Protein AF-A0AAU0P0F6-F1 (afdb_monomer)

Secondary structure (DSSP, 8-state):
----HHHHHHHHHHHHHHHHHHHHHTTTS-SEEE---SSS--EEEHHHHHHHHHHHHHHHHHHHS--

Sequence (67 aa):
MKLNKKSMLVDILILVLPVIIMFLLMPILPDKISIHKGLYDRYIDKKYSFLLGVLPFIVYKLKYNKK

Radius of gyration: 15.74 Å; Cα contacts (8 Å, |Δi|>4): 36; chains: 1; bounding box: 43×19×36 Å

Foldseek 3Di:
DPCPVVVVVVLVCVQVVLVVVLVVCVVVDDQWDFPDDDPDTDTDGSVCVSVVVCVVVVVCCVVVVPD

Structure (mmCIF, N/CA/C/O backbone):
data_AF-A0AAU0P0F6-F1
#
_entry.id   AF-A0AAU0P0F6-F1
#
loop_
_atom_site.group_PDB
_atom_site.id
_atom_site.type_symbol
_atom_site.label_atom_id
_atom_site.label_alt_id
_atom_site.label_comp_id
_atom_site.label_asym_id
_atom_site.label_entity_id
_atom_site.label_seq_id
_atom_site.pdbx_PDB_ins_code
_atom_site.Cartn_x
_atom_site.Cartn_y
_atom_site.Cartn_z
_atom_site.occupancy
_atom_site.B_iso_or_equiv
_atom_site.auth_seq_id
_atom_site.auth_comp_id
_atom_site.auth_asym_id
_atom_site.auth_atom_id
_atom_site.pdbx_PDB_model_num
ATOM 1 N N . MET A 1 1 ? -18.890 -3.747 20.450 1.00 47.03 1 MET A N 1
ATOM 2 C CA . MET A 1 1 ? -17.985 -2.790 19.773 1.00 47.03 1 MET A CA 1
ATOM 3 C C . MET A 1 1 ? -18.757 -1.490 19.557 1.00 47.03 1 MET A C 1
ATOM 5 O O . MET A 1 1 ? -19.769 -1.518 18.871 1.00 47.03 1 MET A O 1
ATOM 9 N N . LYS A 1 2 ? -18.398 -0.387 20.234 1.00 42.50 2 LYS A N 1
ATOM 10 C CA . LYS A 1 2 ? -19.112 0.898 20.090 1.00 42.50 2 LYS A CA 1
ATOM 11 C C . LYS A 1 2 ? -18.770 1.447 18.700 1.00 42.50 2 LYS A C 1
ATOM 13 O O . LYS A 1 2 ? -17.673 1.957 18.497 1.00 42.50 2 LYS A O 1
ATOM 18 N N . LEU A 1 3 ? -19.661 1.242 17.731 1.00 49.69 3 LEU 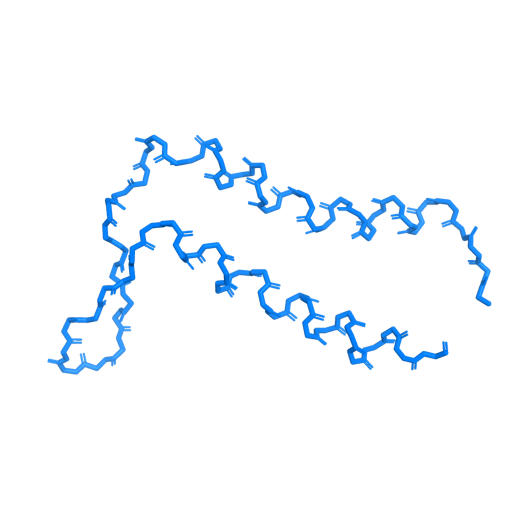A N 1
ATOM 19 C CA . LEU A 1 3 ? -19.502 1.684 16.345 1.00 49.69 3 LEU A CA 1
ATOM 20 C C . LEU A 1 3 ? -19.566 3.213 16.286 1.00 49.69 3 LEU A C 1
ATOM 22 O O . LEU A 1 3 ? -20.592 3.812 15.971 1.00 49.69 3 LEU A O 1
ATOM 26 N N . ASN A 1 4 ? -18.454 3.867 16.609 1.00 64.75 4 ASN A N 1
ATOM 27 C CA . ASN A 1 4 ? -18.287 5.272 16.288 1.00 64.75 4 ASN A CA 1
ATOM 28 C C . ASN A 1 4 ? -18.159 5.370 14.768 1.00 64.75 4 ASN A C 1
ATOM 30 O O . ASN A 1 4 ? -17.145 4.959 14.206 1.00 64.75 4 ASN A O 1
ATOM 34 N N . LYS A 1 5 ? -19.176 5.935 14.103 1.00 66.31 5 LYS A N 1
ATOM 35 C CA . LYS A 1 5 ? -19.205 6.154 12.642 1.00 66.31 5 LYS A CA 1
ATOM 36 C C . LYS A 1 5 ? -17.909 6.787 12.110 1.00 66.31 5 LYS A C 1
ATOM 38 O O . LYS A 1 5 ? -17.470 6.457 11.015 1.00 66.31 5 LYS A O 1
ATOM 43 N N . LYS A 1 6 ? -17.258 7.637 12.916 1.00 68.56 6 LYS A N 1
ATOM 44 C CA . LYS A 1 6 ? -15.944 8.229 12.612 1.00 68.56 6 LYS A CA 1
ATOM 45 C C . LYS A 1 6 ? -14.815 7.193 12.497 1.00 68.56 6 LYS A C 1
ATOM 47 O O . LYS A 1 6 ? -14.020 7.296 11.576 1.00 68.56 6 LYS A O 1
ATOM 52 N N . SER A 1 7 ? -14.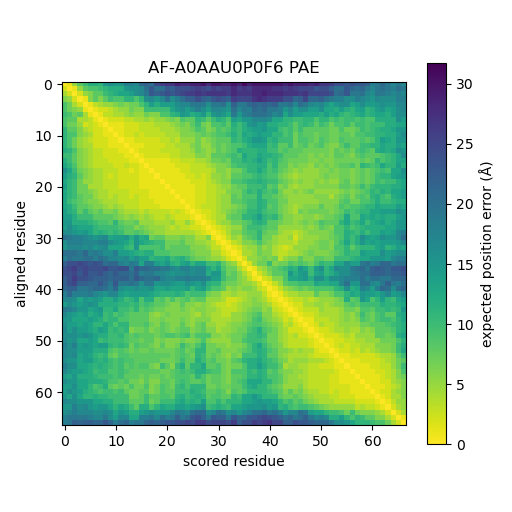759 6.193 13.380 1.00 68.81 7 SER A N 1
ATOM 53 C CA . SER A 1 7 ? -13.726 5.142 13.336 1.00 68.81 7 SER A CA 1
ATOM 54 C C . SER A 1 7 ? -13.874 4.277 12.088 1.00 68.81 7 SER A C 1
ATOM 56 O O . SER A 1 7 ? -12.902 4.016 11.396 1.00 68.81 7 SER A O 1
ATOM 58 N N . MET A 1 8 ? -15.113 3.916 11.748 1.00 73.62 8 MET A N 1
ATOM 59 C CA . MET A 1 8 ? -15.399 3.084 10.580 1.00 73.62 8 MET A CA 1
ATOM 60 C C . MET A 1 8 ? -15.048 3.790 9.260 1.00 73.62 8 MET A C 1
ATOM 62 O O . MET A 1 8 ? -14.537 3.157 8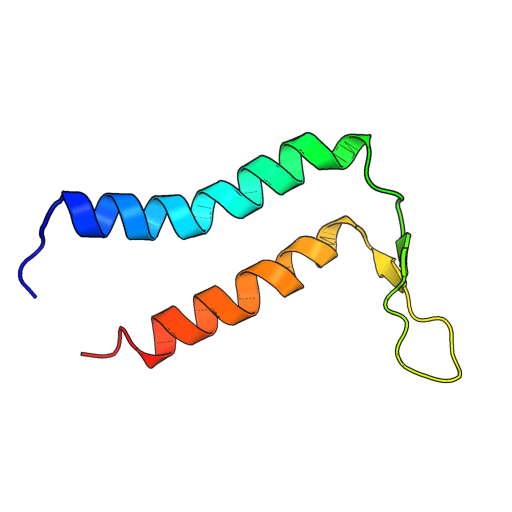.341 1.00 73.62 8 MET A O 1
ATOM 66 N N . LEU A 1 9 ? -15.272 5.106 9.175 1.00 77.75 9 LEU A N 1
ATOM 67 C CA . LEU A 1 9 ? -14.841 5.914 8.030 1.00 77.75 9 LEU A CA 1
ATOM 68 C C . LEU A 1 9 ? -13.318 5.943 7.885 1.00 77.75 9 LEU A C 1
ATOM 70 O O . LEU A 1 9 ? -12.823 5.788 6.774 1.00 77.75 9 LEU A O 1
ATOM 74 N N . VAL A 1 10 ? -12.585 6.102 8.990 1.00 77.38 10 VAL A N 1
ATOM 75 C CA . VAL A 1 10 ? -11.114 6.085 8.988 1.00 77.38 10 VAL A CA 1
ATOM 76 C C . VAL A 1 10 ? -10.587 4.714 8.557 1.00 77.38 10 VAL A C 1
ATOM 78 O O . VAL A 1 10 ? -9.712 4.644 7.700 1.00 77.38 10 VAL A O 1
ATOM 81 N N . ASP A 1 11 ? -11.176 3.626 9.057 1.00 74.00 11 ASP A N 1
ATOM 82 C CA . ASP A 1 11 ? -10.789 2.258 8.689 1.00 74.00 11 ASP A CA 1
ATOM 83 C C . ASP A 1 11 ? -10.989 1.964 7.194 1.00 74.00 11 ASP A C 1
ATOM 85 O O . ASP A 1 11 ? -10.205 1.229 6.589 1.00 74.00 11 ASP A O 1
ATOM 89 N N . ILE A 1 12 ? -12.047 2.518 6.593 1.00 80.31 12 ILE A N 1
ATOM 90 C CA . ILE A 1 12 ? -12.307 2.416 5.152 1.00 80.31 12 ILE A CA 1
ATOM 91 C C . ILE A 1 12 ? -11.334 3.306 4.378 1.00 80.31 12 ILE A C 1
ATOM 93 O O . ILE A 1 12 ? -10.761 2.858 3.385 1.00 80.31 12 ILE A O 1
ATOM 97 N N . LEU A 1 13 ? -11.098 4.537 4.842 1.00 80.31 13 LEU A N 1
ATOM 98 C CA . LEU A 1 13 ? -10.170 5.459 4.191 1.00 80.31 13 LEU A CA 1
ATOM 99 C C . LEU A 1 13 ? -8.764 4.869 4.107 1.00 80.31 13 LEU A C 1
ATOM 101 O O . LEU A 1 13 ? -8.149 4.955 3.054 1.00 80.31 13 LEU A O 1
ATOM 105 N N . ILE A 1 14 ? -8.270 4.218 5.163 1.00 77.38 14 ILE A N 1
ATOM 106 C CA . ILE A 1 14 ? -6.921 3.632 5.151 1.00 77.38 14 ILE A CA 1
ATOM 107 C C . ILE A 1 14 ? -6.801 2.477 4.136 1.00 77.38 14 ILE A C 1
ATOM 109 O O . ILE A 1 14 ? -5.718 2.233 3.615 1.00 77.38 14 ILE A O 1
ATOM 113 N N . LEU A 1 15 ? -7.899 1.795 3.794 1.00 75.50 15 LEU A N 1
ATOM 114 C CA . LEU A 1 15 ? -7.917 0.775 2.735 1.00 75.50 15 LEU A CA 1
ATOM 115 C C . LEU A 1 15 ? -8.011 1.376 1.332 1.00 75.50 15 LEU A C 1
ATOM 117 O O . LEU A 1 15 ? -7.381 0.877 0.403 1.00 75.50 15 LEU A O 1
ATOM 121 N N . VAL A 1 16 ? -8.811 2.428 1.170 1.00 82.69 16 VAL A N 1
ATOM 122 C CA . VAL A 1 16 ? -9.123 3.013 -0.140 1.00 82.69 16 VAL A CA 1
ATOM 123 C C . VAL A 1 16 ? -8.043 4.000 -0.590 1.00 82.69 16 VAL A C 1
ATOM 125 O O . VAL A 1 16 ? -7.698 4.046 -1.769 1.00 82.69 16 VAL A O 1
ATOM 128 N N . LEU A 1 17 ? -7.457 4.756 0.338 1.00 83.94 17 LEU A N 1
ATOM 129 C CA . LEU A 1 17 ? -6.461 5.787 0.049 1.00 83.94 17 LEU A CA 1
ATOM 130 C C . LEU A 1 17 ? -5.210 5.241 -0.672 1.00 83.94 17 LEU A C 1
ATOM 132 O O . LEU A 1 17 ? -4.833 5.831 -1.685 1.00 83.94 17 LEU A O 1
ATOM 136 N N . PRO A 1 18 ? -4.594 4.109 -0.265 1.00 79.81 18 PRO A N 1
ATOM 137 C CA . PRO A 1 18 ? -3.454 3.533 -0.980 1.00 79.81 18 PRO A CA 1
ATOM 138 C C . PRO A 1 18 ? -3.810 3.118 -2.409 1.00 79.81 18 PRO A C 1
ATOM 140 O O . PRO A 1 18 ? -2.995 3.278 -3.312 1.00 79.81 18 PRO A O 1
ATOM 143 N N . VAL A 1 19 ? -5.033 2.624 -2.627 1.00 82.50 19 VAL A N 1
ATOM 144 C CA . VAL A 1 19 ? -5.520 2.219 -3.953 1.00 82.50 19 VAL A CA 1
ATOM 145 C C . VAL A 1 19 ? -5.689 3.439 -4.856 1.00 82.50 19 VAL A C 1
ATOM 147 O O . VAL A 1 19 ? -5.237 3.413 -5.997 1.00 82.50 19 VAL A O 1
ATOM 150 N N . ILE A 1 20 ? -6.271 4.527 -4.340 1.00 85.69 20 ILE A N 1
ATOM 151 C CA . ILE A 1 20 ? -6.429 5.784 -5.086 1.00 85.69 20 ILE A CA 1
ATOM 152 C C . ILE A 1 20 ? -5.064 6.374 -5.447 1.00 85.69 20 ILE A C 1
ATOM 154 O O . ILE A 1 20 ? -4.831 6.704 -6.607 1.00 85.69 20 ILE A O 1
ATOM 158 N N . ILE A 1 21 ? -4.149 6.477 -4.478 1.00 84.88 21 ILE A N 1
ATOM 159 C CA . ILE A 1 21 ? -2.792 6.996 -4.706 1.00 84.88 21 ILE A CA 1
ATOM 160 C C . ILE A 1 21 ? -2.089 6.171 -5.785 1.00 84.88 21 ILE A C 1
ATOM 162 O O . ILE A 1 21 ? -1.484 6.720 -6.700 1.00 84.88 21 ILE A O 1
ATOM 166 N N . MET A 1 22 ? -2.206 4.847 -5.717 1.00 78.81 22 MET A N 1
ATOM 167 C CA . MET A 1 22 ? -1.556 3.962 -6.670 1.00 78.81 22 MET A CA 1
ATOM 168 C C . MET A 1 22 ? -2.185 4.043 -8.069 1.00 78.81 22 MET A C 1
ATOM 170 O O . MET A 1 22 ? -1.453 4.054 -9.055 1.00 78.81 22 MET A O 1
ATOM 174 N N . PHE A 1 23 ? -3.510 4.187 -8.170 1.00 84.12 23 PHE A N 1
ATOM 175 C CA . PHE A 1 23 ? -4.206 4.402 -9.442 1.00 84.12 23 PHE A CA 1
ATOM 176 C C . PHE A 1 23 ? -3.778 5.716 -10.112 1.00 84.12 23 PHE A C 1
ATOM 178 O O . PHE A 1 23 ? -3.504 5.738 -11.309 1.00 84.12 23 PHE A O 1
ATOM 185 N N . LEU A 1 24 ? -3.646 6.793 -9.331 1.00 86.75 24 LEU A N 1
ATOM 186 C CA . LEU A 1 24 ? -3.174 8.093 -9.819 1.00 86.75 24 LEU A CA 1
ATOM 187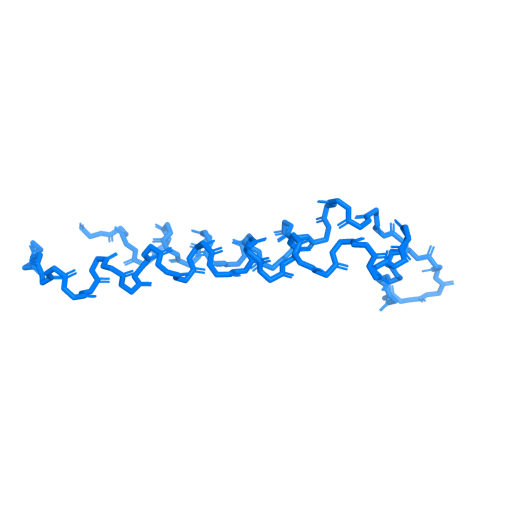 C C . LEU A 1 24 ? -1.704 8.066 -10.252 1.00 86.75 24 LEU A C 1
ATOM 189 O O . LEU A 1 24 ? -1.331 8.750 -11.201 1.00 86.75 24 LEU A O 1
ATOM 193 N N . LEU A 1 25 ? -0.870 7.273 -9.577 1.00 82.88 25 LEU A N 1
ATOM 194 C CA . LEU A 1 25 ? 0.549 7.137 -9.906 1.00 82.88 25 LEU A CA 1
ATOM 195 C C . LEU A 1 25 ? 0.821 6.081 -10.993 1.00 82.88 25 LEU A C 1
ATOM 197 O O . LEU A 1 25 ? 1.910 6.065 -11.561 1.00 82.88 25 LEU A O 1
ATOM 201 N N . MET A 1 26 ? -0.150 5.229 -11.334 1.00 78.56 26 MET A N 1
ATOM 202 C CA . MET A 1 26 ? -0.030 4.177 -12.351 1.00 78.56 26 MET A CA 1
ATOM 203 C C . MET A 1 26 ? 0.514 4.634 -13.723 1.00 78.56 26 MET A C 1
ATOM 205 O O . MET A 1 26 ? 1.327 3.889 -14.279 1.00 78.56 26 MET A O 1
ATOM 209 N N . PRO A 1 27 ? 0.140 5.808 -14.283 1.00 82.75 27 PRO A N 1
ATOM 210 C CA . PRO A 1 27 ? 0.725 6.289 -15.540 1.00 82.75 27 PRO A CA 1
ATOM 211 C C . PRO A 1 27 ? 2.188 6.738 -15.410 1.00 82.75 27 PRO A C 1
ATOM 213 O O . PRO A 1 27 ? 2.902 6.762 -16.406 1.00 82.75 27 PRO A O 1
ATOM 216 N N . ILE A 1 28 ? 2.636 7.086 -14.201 1.00 84.88 28 ILE A N 1
ATOM 217 C CA . ILE A 1 28 ? 3.994 7.580 -13.921 1.00 84.88 28 ILE A CA 1
ATOM 218 C C . ILE A 1 28 ? 4.913 6.425 -13.486 1.00 84.88 28 ILE A C 1
ATOM 220 O O . ILE A 1 28 ? 6.128 6.489 -13.662 1.00 84.88 28 ILE A O 1
ATOM 224 N N . LEU A 1 29 ? 4.345 5.353 -12.924 1.00 73.94 29 LEU A N 1
ATOM 225 C CA . LEU A 1 29 ? 5.110 4.217 -12.423 1.00 73.94 29 LEU A CA 1
ATOM 226 C C . LEU A 1 29 ? 5.789 3.430 -13.562 1.00 73.94 29 LEU A C 1
ATOM 228 O O . LEU A 1 29 ? 5.105 3.012 -14.509 1.00 73.94 29 LEU A O 1
ATOM 232 N N . PRO A 1 30 ? 7.096 3.127 -13.432 1.00 77.00 30 PRO A N 1
ATOM 233 C CA . PRO A 1 30 ? 7.790 2.238 -14.356 1.00 77.00 30 PRO A CA 1
ATOM 234 C C . PRO A 1 30 ? 7.161 0.842 -14.318 1.00 77.00 30 PRO A C 1
ATOM 236 O O . PRO A 1 30 ? 6.747 0.378 -13.257 1.00 77.00 30 PRO A O 1
ATOM 239 N N . ASP A 1 31 ? 7.107 0.151 -15.461 1.00 77.06 31 ASP A N 1
ATOM 240 C CA . ASP A 1 31 ? 6.463 -1.173 -15.576 1.00 77.06 31 ASP A CA 1
ATOM 241 C C . ASP A 1 31 ? 7.031 -2.216 -14.608 1.00 77.06 31 ASP A C 1
ATOM 243 O O . ASP A 1 31 ? 6.316 -3.107 -14.145 1.00 77.06 31 ASP A O 1
ATOM 247 N N . LYS A 1 32 ? 8.310 -2.071 -14.258 1.00 78.69 32 LYS A N 1
ATOM 248 C CA . LYS A 1 32 ? 9.023 -2.929 -13.319 1.00 78.69 32 LYS A CA 1
ATOM 249 C C . LYS A 1 32 ? 9.589 -2.087 -12.186 1.00 78.69 32 LYS A C 1
ATOM 251 O O . LYS A 1 32 ? 10.439 -1.229 -12.406 1.00 78.69 32 LYS A O 1
ATOM 256 N N . ILE A 1 33 ? 9.146 -2.371 -10.968 1.00 75.44 33 ILE A N 1
ATOM 257 C CA . ILE A 1 33 ? 9.709 -1.796 -9.749 1.00 75.44 33 ILE A CA 1
ATOM 258 C C . ILE A 1 33 ? 10.795 -2.744 -9.260 1.00 75.44 33 ILE A C 1
ATOM 260 O O . ILE A 1 33 ? 10.536 -3.928 -9.034 1.00 75.44 33 ILE A O 1
ATOM 264 N N . SER A 1 34 ? 12.016 -2.239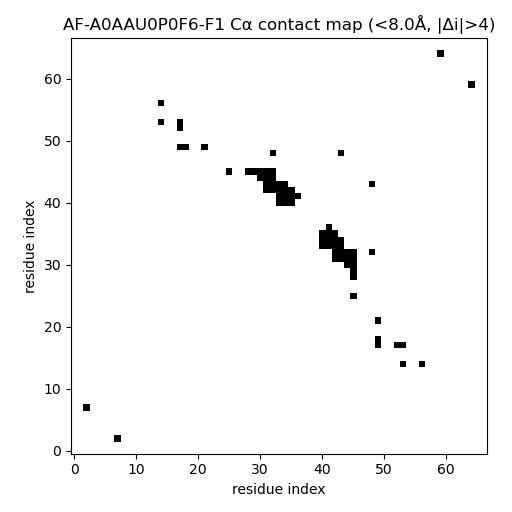 -9.110 1.00 75.69 34 SER A N 1
ATOM 265 C CA . SER A 1 34 ? 13.107 -3.037 -8.563 1.00 75.69 34 SER A CA 1
ATOM 266 C C . SER A 1 34 ? 12.916 -3.217 -7.056 1.00 75.69 34 SER A C 1
ATOM 268 O O . SER A 1 34 ? 12.719 -2.268 -6.299 1.00 75.69 34 SER A O 1
ATOM 270 N N . ILE A 1 35 ? 12.960 -4.466 -6.611 1.00 72.75 35 ILE A N 1
ATOM 271 C CA . ILE A 1 35 ? 12.978 -4.848 -5.203 1.00 72.75 35 ILE A CA 1
ATOM 272 C C . ILE A 1 35 ? 14.400 -5.307 -4.931 1.00 72.75 35 ILE A C 1
ATOM 274 O O . ILE A 1 35 ? 14.708 -6.498 -4.938 1.00 72.75 35 ILE A O 1
ATOM 278 N N . HIS A 1 36 ? 15.297 -4.341 -4.766 1.00 65.12 36 HIS A N 1
ATOM 279 C CA . HIS A 1 36 ? 16.691 -4.639 -4.473 1.00 65.12 36 HIS A CA 1
ATOM 280 C C . HIS A 1 36 ? 16.803 -5.277 -3.085 1.00 65.12 36 HIS A C 1
ATOM 282 O O . HIS A 1 36 ? 16.641 -4.620 -2.057 1.00 65.12 36 HIS A O 1
ATOM 288 N N . LYS A 1 37 ? 17.068 -6.587 -3.064 1.00 61.44 37 LYS A N 1
ATOM 289 C CA . LYS A 1 37 ? 17.407 -7.344 -1.855 1.00 61.44 37 LYS A CA 1
ATOM 290 C C . LYS A 1 37 ? 18.385 -8.470 -2.214 1.00 61.44 37 LYS A C 1
ATOM 292 O O . LYS A 1 37 ? 17.989 -9.628 -2.323 1.00 61.44 37 LYS A O 1
ATOM 297 N N . GLY A 1 38 ? 19.659 -8.119 -2.411 1.00 64.94 38 GLY A N 1
ATOM 298 C CA . GLY A 1 38 ? 20.772 -9.063 -2.608 1.00 64.94 38 GLY A CA 1
ATOM 299 C C . GLY A 1 38 ? 21.483 -8.954 -3.964 1.00 64.94 38 GLY A C 1
ATOM 300 O O . GLY A 1 38 ? 21.331 -7.963 -4.665 1.00 64.94 38 GLY A O 1
ATOM 301 N N . LEU A 1 39 ? 22.255 -9.994 -4.312 1.00 63.06 39 LEU A N 1
ATOM 302 C CA . LEU A 1 39 ? 23.112 -10.097 -5.512 1.00 63.06 39 LEU A CA 1
ATOM 303 C C . LEU A 1 39 ? 22.358 -10.229 -6.850 1.00 63.06 39 LEU A C 1
ATOM 305 O O . LEU A 1 39 ? 22.992 -10.301 -7.896 1.00 63.06 39 LEU A O 1
ATOM 309 N N . TYR A 1 40 ? 21.027 -10.306 -6.823 1.00 60.69 40 TYR A N 1
ATOM 310 C CA . TYR A 1 40 ? 20.207 -10.533 -8.010 1.00 60.69 40 TYR A CA 1
ATOM 311 C C . TYR A 1 40 ? 19.140 -9.458 -8.137 1.00 60.69 40 TYR A C 1
ATOM 313 O O . TYR A 1 40 ? 18.390 -9.207 -7.186 1.00 60.69 40 TYR A O 1
ATOM 321 N N . ASP A 1 41 ? 19.026 -8.904 -9.341 1.00 69.50 41 ASP A N 1
ATOM 322 C CA . ASP A 1 41 ? 17.980 -7.955 -9.685 1.00 69.50 41 ASP A CA 1
ATOM 323 C C . ASP A 1 41 ? 16.618 -8.652 -9.682 1.00 69.50 41 ASP A C 1
ATOM 325 O O . ASP A 1 41 ? 16.272 -9.439 -10.567 1.00 69.50 41 ASP A O 1
ATOM 329 N N . ARG A 1 42 ? 15.828 -8.378 -8.641 1.00 73.94 42 ARG A N 1
ATOM 330 C CA . ARG A 1 42 ? 14.435 -8.818 -8.549 1.00 73.94 42 ARG A CA 1
ATOM 331 C C . ARG A 1 42 ? 13.535 -7.647 -8.883 1.00 73.94 42 ARG A C 1
ATOM 333 O O . ARG A 1 42 ? 13.661 -6.569 -8.310 1.00 73.94 42 ARG A O 1
ATOM 340 N N . TYR A 1 43 ? 12.592 -7.886 -9.781 1.00 78.31 43 TYR A N 1
ATOM 341 C CA . TYR A 1 43 ? 11.606 -6.900 -10.194 1.00 78.31 43 TYR A CA 1
ATOM 342 C C . TYR A 1 43 ? 10.210 -7.410 -9.869 1.00 78.31 43 TYR A C 1
ATOM 344 O O . TYR A 1 43 ? 9.918 -8.592 -10.050 1.00 78.31 43 TYR A O 1
ATOM 352 N N . ILE A 1 44 ? 9.344 -6.512 -9.415 1.00 78.94 44 ILE A N 1
ATOM 353 C CA . ILE A 1 44 ? 7.908 -6.747 -9.327 1.00 78.94 44 ILE A CA 1
ATOM 354 C C . ILE A 1 44 ? 7.212 -5.889 -10.373 1.00 78.94 44 ILE A C 1
ATOM 356 O O . ILE A 1 44 ? 7.556 -4.724 -10.573 1.00 78.94 44 ILE A O 1
ATOM 360 N N . ASP A 1 45 ? 6.235 -6.486 -11.049 1.00 80.00 45 ASP A N 1
ATOM 361 C CA . ASP A 1 45 ? 5.354 -5.755 -11.951 1.00 80.00 45 ASP A CA 1
ATOM 362 C C . ASP A 1 45 ? 4.613 -4.676 -11.159 1.00 80.00 45 ASP A C 1
ATOM 364 O O . ASP A 1 45 ? 4.101 -4.931 -10.058 1.00 80.00 45 ASP A O 1
ATOM 368 N N . LYS A 1 46 ? 4.540 -3.46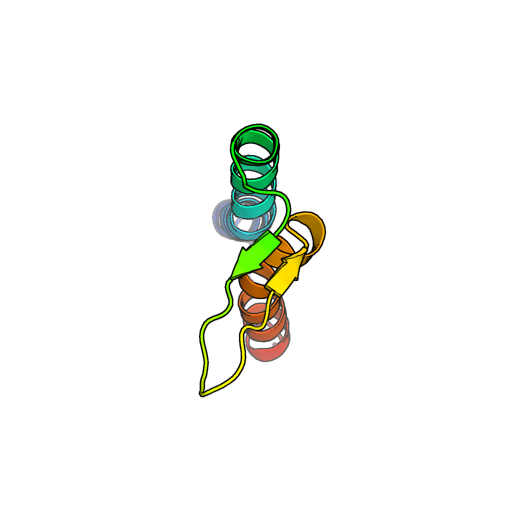7 -11.718 1.00 77.06 46 LYS A N 1
ATOM 369 C CA . LYS A 1 46 ? 3.898 -2.332 -11.055 1.00 77.06 46 LYS A CA 1
ATOM 370 C C . LYS A 1 46 ? 2.491 -2.651 -10.566 1.00 77.06 46 LYS A C 1
ATOM 372 O O . LYS A 1 46 ? 2.135 -2.188 -9.486 1.00 77.06 46 LYS A O 1
ATOM 377 N N . LYS A 1 47 ? 1.741 -3.512 -11.265 1.00 75.56 47 LYS A N 1
ATOM 378 C CA . LYS A 1 47 ? 0.380 -3.937 -10.885 1.00 75.56 47 LYS A CA 1
ATOM 379 C C . LYS A 1 47 ? 0.329 -4.664 -9.539 1.00 75.56 47 LYS A C 1
ATOM 381 O O . LYS A 1 47 ? -0.643 -4.519 -8.804 1.00 75.56 47 LYS A O 1
ATOM 386 N N . TYR A 1 48 ? 1.375 -5.414 -9.192 1.00 75.00 48 TYR A N 1
ATOM 387 C CA . TYR A 1 48 ? 1.434 -6.190 -7.949 1.00 75.00 48 TYR A CA 1
ATOM 388 C C . TYR A 1 48 ? 2.151 -5.455 -6.813 1.00 75.00 48 TYR A C 1
ATOM 390 O O . TYR A 1 48 ? 2.109 -5.907 -5.671 1.00 75.00 48 TYR A O 1
ATOM 398 N N . SER A 1 49 ? 2.763 -4.299 -7.079 1.00 75.62 49 SER A N 1
ATOM 399 C CA . SER A 1 49 ? 3.443 -3.517 -6.037 1.00 75.62 49 SER A CA 1
ATOM 400 C C . SER A 1 49 ? 2.488 -3.001 -4.954 1.00 75.62 49 SER A C 1
ATOM 402 O O . SER A 1 49 ? 2.855 -2.945 -3.782 1.00 75.62 49 SER A O 1
ATOM 404 N N . PHE A 1 50 ? 1.226 -2.739 -5.306 1.00 73.88 50 PHE A N 1
ATOM 405 C CA . PHE A 1 50 ? 0.179 -2.357 -4.352 1.00 73.88 50 PHE A CA 1
ATOM 406 C C . PHE A 1 50 ? -0.083 -3.434 -3.296 1.00 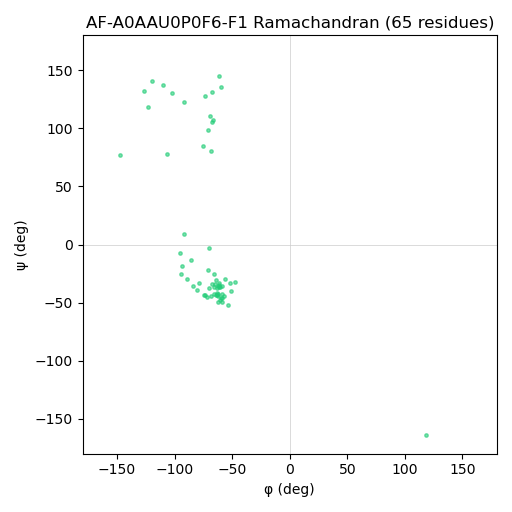73.88 50 PHE A C 1
ATOM 408 O O . PHE A 1 50 ? -0.314 -3.106 -2.131 1.00 73.88 50 PHE A O 1
ATOM 415 N N . LEU A 1 51 ? -0.007 -4.717 -3.677 1.00 75.12 51 LEU A N 1
ATOM 416 C CA . LEU A 1 51 ? -0.240 -5.820 -2.747 1.00 75.12 51 LEU A CA 1
ATOM 417 C C . LEU A 1 51 ? 0.777 -5.782 -1.612 1.00 75.12 51 LEU A C 1
ATOM 419 O O . LEU A 1 51 ? 0.397 -6.054 -0.482 1.00 75.12 51 LEU A O 1
ATOM 423 N N . LEU A 1 52 ? 2.025 -5.373 -1.872 1.00 74.31 52 LEU A N 1
ATOM 424 C CA . LEU A 1 52 ? 3.042 -5.231 -0.827 1.00 74.31 52 LEU A CA 1
ATOM 425 C C . LEU A 1 52 ? 2.700 -4.143 0.197 1.00 74.31 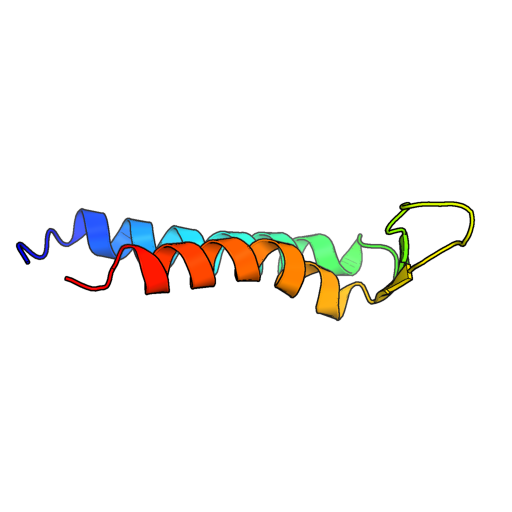52 LEU A C 1
ATOM 427 O O . LEU A 1 52 ? 3.013 -4.309 1.373 1.00 74.31 52 LEU A O 1
ATOM 431 N N . GLY A 1 53 ? 2.052 -3.054 -0.222 1.00 73.44 53 GLY A N 1
ATOM 432 C CA . GLY A 1 53 ? 1.616 -1.988 0.685 1.00 73.44 53 GLY A CA 1
ATOM 433 C C . GLY A 1 53 ? 0.334 -2.333 1.448 1.00 73.44 53 GLY A C 1
ATOM 434 O O . GLY A 1 53 ? 0.173 -1.948 2.604 1.00 73.44 53 GLY A O 1
ATOM 435 N N . VAL A 1 54 ? -0.570 -3.093 0.825 1.00 75.94 54 VAL A N 1
ATOM 436 C CA . VAL A 1 54 ? -1.890 -3.409 1.391 1.00 75.94 54 VAL A CA 1
ATOM 437 C C . VAL A 1 54 ? -1.886 -4.679 2.248 1.00 75.94 54 VAL A C 1
ATOM 439 O O . VAL A 1 54 ? -2.619 -4.749 3.236 1.00 75.94 54 VAL A O 1
ATOM 442 N N . LEU A 1 55 ? -1.021 -5.656 1.953 1.00 80.19 55 LEU A N 1
ATOM 443 C CA . LEU A 1 55 ? -0.880 -6.895 2.731 1.00 80.19 55 LEU A CA 1
ATOM 444 C C . LEU A 1 55 ? -0.636 -6.656 4.229 1.00 80.19 55 LEU A C 1
ATOM 446 O O . LEU A 1 55 ? -1.388 -7.213 5.031 1.00 80.19 55 LEU A O 1
ATOM 450 N N . PRO A 1 56 ? 0.348 -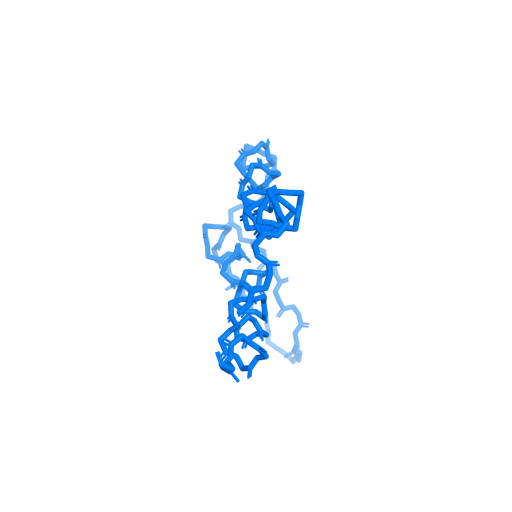5.831 4.645 1.00 75.56 56 PRO A N 1
ATOM 451 C CA . PRO A 1 56 ? 0.610 -5.579 6.061 1.00 75.56 56 PRO A CA 1
ATOM 452 C C . PRO A 1 56 ? -0.613 -5.003 6.775 1.00 75.56 56 PRO A C 1
ATOM 454 O O . PRO A 1 56 ? -0.888 -5.358 7.921 1.00 75.56 56 PRO A O 1
ATOM 457 N N . PHE A 1 57 ? -1.382 -4.161 6.080 1.00 75.75 57 PHE A N 1
ATOM 458 C CA . PHE A 1 57 ? -2.574 -3.533 6.629 1.00 75.75 57 PHE A CA 1
ATOM 459 C C . PHE A 1 57 ? -3.729 -4.525 6.800 1.00 75.75 57 PHE A C 1
ATOM 461 O O . PHE A 1 57 ? -4.354 -4.573 7.860 1.00 75.75 57 PHE A O 1
ATOM 468 N N . ILE A 1 58 ? -3.979 -5.369 5.793 1.00 78.38 58 ILE A N 1
ATOM 469 C CA . ILE A 1 58 ? -4.975 -6.446 5.888 1.00 78.38 58 ILE A CA 1
ATOM 470 C C . ILE A 1 58 ? -4.613 -7.395 7.034 1.00 78.38 58 ILE A C 1
ATOM 472 O O . ILE A 1 58 ? -5.474 -7.724 7.850 1.00 78.38 58 ILE A O 1
ATOM 476 N N . VAL A 1 59 ? -3.343 -7.800 7.137 1.00 79.75 59 VAL A N 1
ATOM 477 C CA . VAL A 1 59 ? -2.860 -8.688 8.205 1.00 79.75 59 VAL A CA 1
ATOM 478 C C . VAL A 1 59 ? -3.018 -8.037 9.579 1.00 79.75 59 VAL A C 1
ATOM 480 O O . VAL A 1 59 ? -3.508 -8.687 10.504 1.00 79.75 59 VAL A O 1
ATOM 483 N N . TYR A 1 60 ? -2.664 -6.756 9.722 1.00 78.56 60 TYR A N 1
ATOM 484 C CA . TYR A 1 60 ? -2.861 -6.008 10.964 1.00 78.56 60 TYR A CA 1
ATOM 485 C C . TYR A 1 60 ? -4.339 -5.971 11.361 1.00 78.56 60 TYR A C 1
ATOM 487 O O . TYR A 1 60 ? -4.678 -6.346 12.483 1.00 78.56 60 TYR A O 1
ATOM 495 N N . LYS A 1 61 ? -5.228 -5.611 10.427 1.00 74.75 61 LYS A N 1
ATOM 496 C CA . LYS A 1 61 ? -6.673 -5.581 10.665 1.00 74.75 61 LYS A CA 1
ATOM 497 C C . LYS A 1 61 ? -7.200 -6.961 11.048 1.00 74.75 61 LYS A C 1
ATOM 499 O O . LYS A 1 61 ? -7.897 -7.073 12.042 1.00 74.75 61 LYS A O 1
ATOM 504 N N . LEU A 1 62 ? -6.849 -8.031 10.339 1.00 79.31 62 LEU A N 1
ATOM 505 C CA . LEU A 1 62 ? -7.311 -9.382 10.682 1.00 79.31 62 LEU A CA 1
ATOM 506 C C . LEU A 1 62 ? -6.808 -9.854 12.055 1.00 79.31 62 LEU A C 1
ATOM 508 O O . LEU A 1 62 ? -7.543 -10.523 12.779 1.00 79.31 62 LEU A O 1
ATOM 512 N N . LYS A 1 63 ? -5.569 -9.507 12.425 1.00 77.88 63 LYS A N 1
ATOM 513 C CA . LYS A 1 63 ? -4.973 -9.903 13.707 1.00 77.88 63 LYS A CA 1
ATOM 514 C C . LYS A 1 63 ? -5.536 -9.110 14.888 1.00 77.88 63 LYS A C 1
ATOM 516 O O . LYS A 1 63 ? -5.824 -9.706 15.919 1.00 77.88 63 LYS A O 1
ATOM 521 N N . TYR A 1 64 ? -5.691 -7.794 14.748 1.00 68.00 64 TYR A N 1
ATOM 522 C CA . TYR A 1 64 ? -6.110 -6.898 15.835 1.00 68.00 64 TYR A CA 1
ATOM 523 C C . TYR A 1 64 ? -7.619 -6.632 15.891 1.00 68.00 64 TYR A C 1
ATOM 525 O O . TYR A 1 64 ? -8.120 -6.236 16.939 1.00 68.00 64 TYR A O 1
ATOM 533 N N . ASN A 1 65 ? -8.357 -6.884 14.807 1.00 62.97 65 ASN A N 1
ATOM 534 C CA . ASN A 1 65 ? -9.820 -6.787 14.764 1.00 62.97 65 ASN A CA 1
ATOM 535 C C . ASN A 1 65 ? -10.509 -8.130 15.087 1.00 62.97 65 ASN A C 1
ATOM 537 O O . ASN A 1 65 ? -11.723 -8.247 14.941 1.00 62.97 65 ASN A O 1
ATOM 541 N N . LYS A 1 66 ? -9.753 -9.147 15.533 1.00 52.44 66 LYS A N 1
ATOM 542 C CA . LYS A 1 66 ? -10.299 -10.309 16.250 1.00 52.44 66 LYS A CA 1
ATOM 543 C C . LYS A 1 66 ? -10.635 -9.878 17.681 1.00 52.44 66 LYS A C 1
ATOM 545 O O . LYS A 1 66 ? -9.821 -10.034 18.589 1.00 52.44 66 LYS A O 1
ATOM 550 N N . LYS A 1 67 ? -11.821 -9.307 17.870 1.00 45.41 67 LYS A N 1
ATOM 551 C CA . LYS A 1 67 ? -12.446 -9.152 19.182 1.00 45.41 67 LYS A CA 1
ATOM 552 C C . LYS A 1 67 ? -13.936 -9.418 19.079 1.00 45.41 67 LYS A C 1
ATOM 554 O O . LYS A 1 67 ? -14.553 -8.865 18.143 1.00 45.41 67 LYS A O 1
#

Nearest PDB structures (foldseek):
  6nr8-assembly1_4  TM=6.285E-01  e=5.527E+00  Homo sapiens
  6nr8-assembly1_1  TM=3.293E-01  e=7.222E+00  Homo sapiens

Solvent-accessible surface area (backbone atoms only — not comparable to full-atom values): 4164 Å² total; per-residue (Å²): 129,89,82,50,68,68,58,57,50,51,61,48,43,67,63,48,48,61,52,51,54,47,60,73,41,50,89,76,53,58,70,60,40,75,53,83,72,73,101,54,94,37,68,41,51,47,86,58,51,56,52,69,68,46,47,61,52,54,53,48,48,63,66,70,63,68,122

pLDDT: mean 73.64, std 9.56, range [42.5, 86.75]

Mean predicted aligned error: 9.65 Å